Protein AF-A0A2G9C8Y9-F1 (afdb_monomer_lite)

Sequence (86 aa):
MSALDALVKVGTYEEGQVLNIPDDVRDELRLIPGDRVEFLRLAPHEYLIYSKEHPLSLQGMIGKPSRKVTIKDMNRAIRARGGHVR

pLDDT: mean 77.79, std 11.96, range [45.22, 93.75]

Secondary structure (DSSP, 8-state):
--HHHHH-------TT------HHHHHHTT--TT--EEEEEEETTEEEEEESSS----TTTSPPPSS---HHHHHHHHHHHTT---

Foldseek 3Di:
DDPVPVVDDDDDDDVPDDPDDDPVNCVVLVDDPPWDWDWDDPDVVDTDIHTPVDPDCCPCVDPDDPDDADPVNVVVVCVVCVPPDD

Organism: NCBI:txid2917965

Structure (mmCIF, N/CA/C/O backbone):
data_AF-A0A2G9C8Y9-F1
#
_entry.id   AF-A0A2G9C8Y9-F1
#
loop_
_atom_site.group_PDB
_atom_site.id
_atom_site.type_symbol
_atom_site.label_atom_id
_atom_site.label_alt_id
_atom_site.label_comp_id
_atom_site.label_asym_id
_atom_site.label_entity_id
_atom_site.label_seq_id
_atom_site.pdbx_PDB_ins_code
_atom_site.Cartn_x
_atom_site.Cartn_y
_atom_site.Cartn_z
_atom_site.occupancy
_atom_site.B_iso_or_equiv
_atom_site.auth_seq_id
_atom_site.auth_comp_id
_atom_site.auth_asym_id
_atom_site.auth_atom_id
_atom_site.pdbx_PDB_model_num
ATOM 1 N N . MET A 1 1 ? -27.392 -11.566 3.850 1.00 49.47 1 MET A N 1
ATOM 2 C CA . MET A 1 1 ? -25.986 -11.112 3.899 1.00 49.47 1 MET A CA 1
ATOM 3 C C . MET A 1 1 ? -25.624 -10.601 2.520 1.00 49.47 1 MET A C 1
ATOM 5 O O . MET A 1 1 ? -25.894 -11.312 1.556 1.00 49.47 1 MET A O 1
ATOM 9 N N . SER A 1 2 ? -25.150 -9.360 2.414 1.00 70.56 2 SER A N 1
ATOM 10 C CA . SER A 1 2 ? -24.813 -8.734 1.131 1.00 70.56 2 SER A CA 1
ATOM 11 C C . SER A 1 2 ? -23.462 -9.258 0.636 1.00 70.56 2 SER A C 1
ATOM 13 O O . SER A 1 2 ? -22.556 -9.460 1.438 1.00 70.56 2 SER A O 1
ATOM 15 N N . ALA A 1 3 ? -23.294 -9.450 -0.677 1.00 70.75 3 ALA A N 1
ATOM 16 C CA . ALA A 1 3 ? -21.996 -9.800 -1.269 1.00 70.75 3 ALA A CA 1
ATOM 17 C C . ALA A 1 3 ? -20.909 -8.745 -0.973 1.00 70.75 3 ALA A C 1
ATOM 19 O O . ALA A 1 3 ? -19.723 -9.061 -0.960 1.00 70.75 3 ALA A O 1
ATOM 20 N N . LEU A 1 4 ? -21.320 -7.503 -0.693 1.00 66.88 4 LEU A N 1
ATOM 21 C CA . LEU A 1 4 ? -20.427 -6.406 -0.330 1.00 66.88 4 LEU A CA 1
ATOM 22 C C . LEU A 1 4 ? -19.766 -6.620 1.043 1.00 66.88 4 LEU A C 1
ATOM 24 O O . LEU A 1 4 ? -18.594 -6.301 1.208 1.00 66.88 4 LEU A O 1
ATOM 28 N N . ASP A 1 5 ? -20.484 -7.222 1.996 1.00 66.44 5 ASP A N 1
ATOM 29 C CA . ASP A 1 5 ? -19.996 -7.455 3.366 1.00 66.44 5 ASP A CA 1
ATOM 30 C C . ASP A 1 5 ? -18.877 -8.513 3.402 1.00 66.44 5 ASP A C 1
ATOM 32 O O . ASP A 1 5 ? -18.077 -8.564 4.334 1.00 66.44 5 ASP A O 1
ATOM 36 N N . ALA A 1 6 ? -18.811 -9.375 2.381 1.00 67.44 6 ALA A N 1
ATOM 37 C CA . ALA A 1 6 ? -17.724 -10.335 2.221 1.00 67.44 6 ALA A CA 1
ATOM 38 C C . ALA A 1 6 ? -16.438 -9.670 1.704 1.00 67.44 6 ALA A C 1
ATOM 40 O O . ALA A 1 6 ? -15.349 -10.089 2.086 1.00 67.44 6 ALA A O 1
ATOM 41 N N . LEU A 1 7 ? -16.572 -8.637 0.866 1.00 64.31 7 LEU A N 1
ATOM 42 C CA . LEU A 1 7 ? -15.457 -7.949 0.208 1.00 64.31 7 LEU A CA 1
ATOM 43 C C . LEU A 1 7 ? -14.900 -6.780 1.029 1.00 64.31 7 LEU A C 1
ATOM 45 O O . LEU A 1 7 ? -13.741 -6.413 0.861 1.00 64.31 7 LEU A O 1
ATOM 49 N N . VAL A 1 8 ? -15.714 -6.177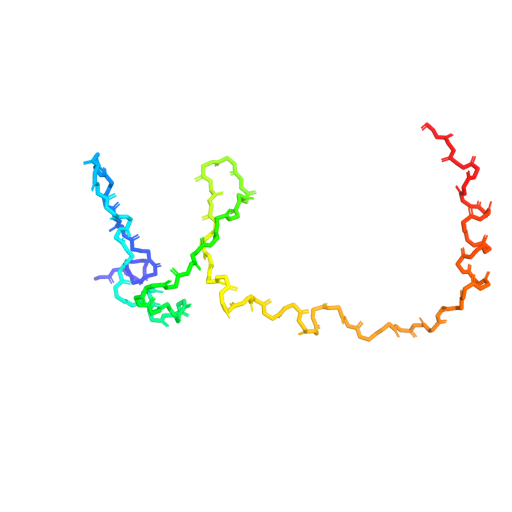 1.899 1.00 67.31 8 VAL A N 1
ATOM 50 C CA . VAL A 1 8 ? -15.326 -5.009 2.694 1.00 67.31 8 VAL A CA 1
ATOM 51 C C . VAL A 1 8 ? -15.244 -5.399 4.160 1.00 67.31 8 VAL A C 1
ATOM 53 O O . VAL A 1 8 ? -16.254 -5.696 4.795 1.00 67.31 8 VAL A O 1
ATOM 56 N N . LYS A 1 9 ? -14.034 -5.365 4.720 1.00 64.94 9 LYS A N 1
ATOM 57 C CA . LYS A 1 9 ? -13.822 -5.569 6.152 1.00 64.94 9 LYS A CA 1
ATOM 58 C C . LYS A 1 9 ? -13.634 -4.236 6.855 1.00 64.94 9 LYS A C 1
ATOM 60 O O . LYS A 1 9 ? -12.814 -3.419 6.444 1.00 64.94 9 LYS A O 1
ATOM 65 N N . VAL A 1 10 ? -14.394 -4.033 7.925 1.00 67.62 10 VAL A N 1
ATOM 66 C CA . VAL A 1 10 ? -14.333 -2.825 8.749 1.00 67.62 10 VAL A CA 1
ATOM 67 C C . VAL A 1 10 ? -13.512 -3.123 9.999 1.00 67.62 10 VAL A C 1
ATOM 69 O O . VAL A 1 10 ? -13.789 -4.089 10.707 1.00 67.62 10 VAL A O 1
ATOM 72 N N . GLY A 1 11 ? -12.514 -2.285 10.267 1.00 67.69 11 GLY A N 1
ATOM 73 C CA . GLY A 1 11 ? -11.767 -2.262 11.522 1.00 67.69 11 GLY A CA 1
ATOM 74 C C . GLY A 1 11 ? -11.950 -0.920 12.228 1.00 67.69 11 GLY A C 1
ATOM 75 O O . GLY A 1 11 ? -12.149 0.105 11.576 1.00 67.69 11 GLY A O 1
ATOM 76 N N . THR A 1 12 ? -11.877 -0.925 13.556 1.00 63.31 12 THR A N 1
ATOM 77 C CA . THR A 1 12 ? -11.846 0.293 14.381 1.00 63.31 12 THR A CA 1
ATOM 78 C C . THR A 1 12 ? -10.395 0.617 14.730 1.00 63.31 12 THR A C 1
ATOM 80 O O . THR A 1 12 ? -9.611 -0.302 14.969 1.00 63.31 12 THR A O 1
ATOM 83 N N . TYR A 1 13 ? -10.038 1.905 14.746 1.00 66.75 13 TYR A N 1
ATOM 84 C CA . TYR A 1 13 ? -8.752 2.371 15.262 1.00 66.75 13 TYR A CA 1
ATOM 85 C C . TYR A 1 13 ? -8.973 3.151 16.564 1.00 66.75 13 TYR A C 1
ATOM 87 O O . TYR A 1 13 ? -9.824 4.037 16.622 1.00 66.75 13 TYR A O 1
ATOM 95 N N . GLU A 1 14 ? -8.188 2.838 17.587 1.00 70.19 14 GLU A N 1
ATOM 96 C CA . GLU A 1 14 ? -8.096 3.580 18.845 1.00 70.19 14 GLU A CA 1
ATOM 97 C C . GLU A 1 14 ? -6.624 3.867 19.174 1.00 70.19 14 GLU A C 1
ATOM 99 O O . GLU A 1 14 ? -5.700 3.282 18.599 1.00 70.19 14 GLU A O 1
ATOM 104 N N . GLU A 1 15 ? -6.381 4.810 20.081 1.00 71.06 15 GLU A N 1
ATOM 105 C CA . GLU A 1 15 ? -5.025 5.170 20.493 1.00 71.06 15 GLU A CA 1
ATOM 106 C C . GLU A 1 15 ? -4.333 3.980 21.180 1.00 71.06 15 GLU A C 1
ATOM 108 O O . GLU A 1 15 ? -4.882 3.350 22.080 1.00 71.06 15 GLU A O 1
ATOM 113 N N . GLY A 1 16 ? -3.127 3.634 20.720 1.00 65.62 16 GLY A N 1
ATOM 114 C CA . GLY A 1 16 ? -2.405 2.441 21.178 1.00 65.62 16 GLY A CA 1
ATOM 115 C C . GLY A 1 16 ? -2.848 1.128 20.520 1.00 65.62 16 GLY A C 1
ATOM 116 O O . GLY A 1 16 ? -2.266 0.081 20.812 1.00 65.62 16 GLY A O 1
ATOM 117 N N . GLN A 1 17 ? -3.827 1.159 19.611 1.00 63.16 17 GLN A N 1
ATOM 118 C CA . GLN A 1 17 ? -4.277 -0.029 18.895 1.00 63.16 17 GLN A CA 1
ATOM 119 C C . GLN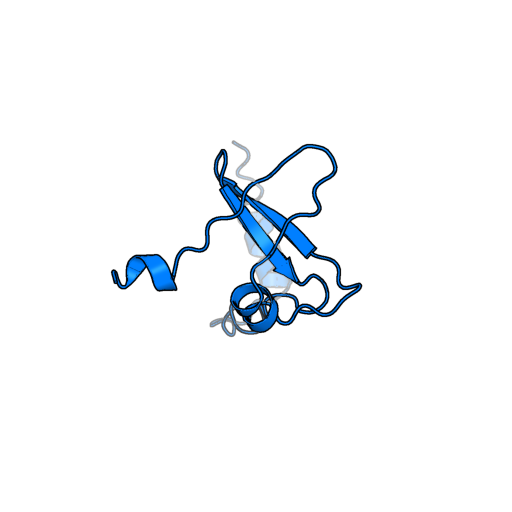 A 1 17 ? -3.378 -0.315 17.684 1.00 63.16 17 GLN A C 1
ATOM 121 O O . GLN A 1 17 ? -3.111 0.548 16.846 1.00 63.16 17 GLN A O 1
ATOM 126 N N . VAL A 1 18 ? -2.908 -1.558 17.585 1.00 65.75 18 VAL A N 1
ATOM 127 C CA . VAL A 1 18 ? -2.235 -2.074 16.387 1.00 65.75 18 VAL A CA 1
ATOM 128 C C . VAL A 1 18 ? -3.292 -2.234 15.296 1.00 65.75 18 VAL A C 1
ATOM 130 O O . VAL A 1 18 ? -4.370 -2.757 15.574 1.00 65.75 18 VAL A O 1
ATOM 133 N N . LEU A 1 19 ? -2.999 -1.782 14.071 1.00 69.81 19 LEU A N 1
ATOM 134 C CA . LEU A 1 19 ? -3.893 -1.908 12.916 1.00 69.81 19 LEU A CA 1
ATOM 135 C C . LEU A 1 19 ? -4.363 -3.367 12.776 1.00 69.81 19 LEU A C 1
ATOM 137 O O . LEU A 1 19 ? -3.586 -4.237 12.384 1.00 69.81 19 LEU A O 1
ATOM 141 N N . ASN A 1 20 ? -5.620 -3.635 13.135 1.00 75.81 20 ASN A N 1
ATOM 142 C CA . ASN A 1 20 ? -6.174 -4.982 13.105 1.00 75.81 20 ASN A CA 1
ATOM 143 C C . ASN A 1 20 ? -6.551 -5.335 11.665 1.00 75.81 20 ASN A C 1
ATOM 145 O O . ASN A 1 20 ? -7.561 -4.859 11.146 1.00 75.81 20 ASN A O 1
ATOM 149 N N . ILE A 1 21 ? -5.713 -6.142 11.020 1.00 79.31 21 ILE A N 1
ATOM 150 C CA . ILE A 1 21 ? -5.996 -6.711 9.705 1.00 79.31 21 ILE A CA 1
ATOM 151 C C . ILE A 1 21 ? -6.743 -8.030 9.942 1.00 79.31 21 ILE A C 1
ATOM 153 O O . ILE A 1 21 ? -6.176 -8.916 10.586 1.00 79.31 21 ILE A O 1
ATOM 157 N N . PRO A 1 22 ? -7.985 -8.172 9.447 1.00 84.81 22 PRO A N 1
ATOM 158 C CA . PRO A 1 22 ? -8.738 -9.420 9.524 1.00 84.81 22 PRO A CA 1
ATOM 159 C C . PRO A 1 22 ? -7.935 -10.618 9.014 1.00 84.81 22 PRO A C 1
ATOM 161 O O . PRO A 1 22 ? -7.135 -10.480 8.087 1.00 84.81 22 PRO A O 1
ATOM 164 N N . ASP A 1 23 ? -8.174 -11.790 9.603 1.00 84.62 23 ASP A N 1
ATOM 165 C CA . ASP A 1 23 ? -7.405 -13.0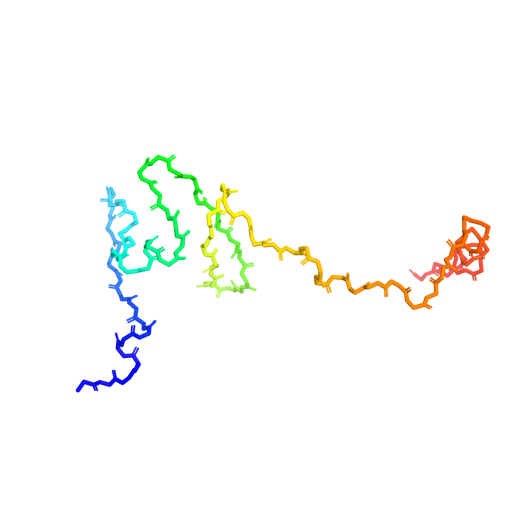03 9.311 1.00 84.62 23 ASP A CA 1
ATOM 166 C C . ASP A 1 23 ? -7.408 -13.358 7.814 1.00 84.62 23 ASP A C 1
ATOM 168 O O . ASP A 1 23 ? -6.357 -13.662 7.260 1.00 84.62 23 ASP A O 1
ATOM 172 N N . ASP A 1 24 ? -8.553 -13.231 7.139 1.00 85.25 24 ASP A N 1
ATOM 173 C CA . ASP A 1 24 ? -8.687 -13.510 5.704 1.00 85.25 24 ASP A CA 1
ATOM 174 C C . ASP A 1 24 ? -7.898 -12.525 4.829 1.00 85.25 24 ASP A C 1
ATOM 176 O O . ASP A 1 24 ? -7.178 -12.936 3.920 1.00 85.25 24 ASP A O 1
ATOM 180 N N . VAL A 1 25 ? -7.952 -11.230 5.147 1.00 85.50 25 VAL A N 1
ATOM 181 C CA . VAL A 1 25 ? -7.148 -10.207 4.457 1.00 85.50 25 VAL A CA 1
ATOM 182 C C . VAL A 1 25 ? -5.651 -10.442 4.689 1.00 85.50 25 VAL A C 1
ATOM 184 O O . VAL A 1 25 ? -4.846 -10.278 3.771 1.00 85.50 25 VAL A O 1
ATOM 187 N N . ARG A 1 26 ? -5.255 -10.850 5.901 1.00 86.19 26 ARG A N 1
ATOM 188 C CA . ARG A 1 26 ? -3.858 -11.170 6.230 1.00 86.19 26 ARG A CA 1
ATOM 189 C C . ARG A 1 26 ? -3.344 -12.352 5.404 1.00 86.19 26 ARG A C 1
ATOM 191 O O . ARG A 1 26 ? -2.227 -12.279 4.886 1.00 86.19 26 ARG A O 1
ATOM 198 N N . ASP A 1 27 ? -4.161 -13.391 5.252 1.00 87.06 27 ASP A N 1
ATOM 199 C CA . ASP A 1 27 ? -3.834 -14.586 4.471 1.00 87.06 27 ASP A CA 1
ATOM 200 C C . ASP A 1 27 ? -3.720 -14.271 2.970 1.00 87.06 27 ASP A C 1
ATOM 202 O O . ASP A 1 27 ? -2.771 -14.709 2.312 1.00 87.06 27 ASP A O 1
ATOM 206 N N . GLU A 1 28 ? -4.626 -13.451 2.425 1.00 86.75 28 GLU A N 1
ATOM 207 C CA . GLU A 1 28 ? -4.564 -13.000 1.026 1.00 86.75 28 GLU A CA 1
ATOM 208 C C . GLU A 1 28 ? -3.318 -12.153 0.735 1.00 86.75 28 GLU A C 1
ATOM 210 O O . GLU A 1 28 ? -2.667 -12.328 -0.301 1.00 86.75 28 GLU A O 1
ATOM 215 N N . LEU A 1 29 ? -2.943 -11.278 1.673 1.00 85.31 29 LEU A N 1
ATOM 216 C CA . LEU A 1 29 ? -1.706 -10.494 1.612 1.00 85.31 29 LEU A CA 1
ATOM 217 C C . LEU A 1 29 ? -0.449 -11.326 1.915 1.00 85.31 29 LEU A C 1
ATOM 219 O O . LEU A 1 29 ? 0.663 -10.817 1.748 1.00 85.31 29 LEU A O 1
ATOM 223 N N . ARG A 1 30 ? -0.616 -12.593 2.324 1.00 85.81 30 ARG A N 1
ATOM 224 C CA . ARG A 1 30 ? 0.449 -13.538 2.695 1.00 85.81 30 ARG A CA 1
ATOM 225 C C . ARG A 1 30 ? 1.364 -13.003 3.792 1.00 85.81 30 ARG A C 1
ATOM 227 O O . ARG A 1 30 ? 2.572 -13.207 3.740 1.00 85.81 30 ARG A O 1
ATOM 234 N N . LEU A 1 31 ? 0.790 -12.295 4.757 1.00 85.62 31 LEU A N 1
ATOM 235 C CA . LEU A 1 31 ? 1.544 -11.717 5.862 1.00 85.62 31 LEU A CA 1
ATOM 236 C C . LEU A 1 31 ? 1.735 -12.748 6.975 1.00 85.62 31 LEU A C 1
ATOM 238 O O . LEU A 1 31 ? 0.771 -13.363 7.437 1.00 85.62 31 LEU A O 1
ATOM 242 N N . ILE A 1 32 ? 2.961 -12.871 7.468 1.00 84.56 32 ILE A N 1
ATOM 243 C CA . ILE A 1 32 ? 3.290 -13.608 8.691 1.00 84.56 32 ILE A CA 1
ATOM 244 C C . ILE A 1 32 ? 3.695 -12.645 9.821 1.00 84.56 32 ILE A C 1
ATOM 246 O O . ILE A 1 32 ? 4.104 -11.509 9.564 1.00 84.56 32 ILE A O 1
ATOM 250 N N . PRO A 1 33 ? 3.584 -13.050 11.104 1.00 85.75 33 PRO A N 1
ATOM 251 C CA . PRO A 1 33 ? 4.034 -12.216 12.213 1.00 85.75 33 PRO A CA 1
ATOM 252 C C . PRO A 1 33 ? 5.501 -11.795 12.057 1.00 85.75 33 PRO A C 1
ATOM 254 O O . PRO A 1 33 ? 6.392 -12.637 11.970 1.00 85.75 33 PRO A O 1
ATOM 257 N N . GLY A 1 34 ? 5.741 -10.483 12.064 1.00 83.94 34 GLY A N 1
ATOM 258 C CA . GLY A 1 34 ? 7.066 -9.890 11.864 1.00 83.94 34 GLY A CA 1
ATOM 259 C C . GLY A 1 34 ? 7.304 -9.312 10.465 1.00 83.94 34 GLY A C 1
ATOM 260 O O . GLY A 1 34 ? 8.274 -8.568 10.301 1.00 83.94 34 GLY A O 1
ATOM 261 N N . ASP A 1 35 ? 6.421 -9.583 9.499 1.00 85.62 35 ASP A N 1
ATOM 262 C CA . ASP A 1 35 ? 6.479 -8.966 8.171 1.00 85.62 35 ASP A CA 1
ATOM 263 C C . ASP A 1 35 ? 6.268 -7.455 8.227 1.00 85.62 35 ASP A C 1
ATOM 265 O O . ASP A 1 35 ? 5.604 -6.911 9.120 1.00 85.62 35 ASP A O 1
ATOM 269 N N . ARG A 1 36 ? 6.829 -6.762 7.235 1.00 82.94 36 ARG A N 1
ATOM 270 C CA . ARG A 1 36 ? 6.683 -5.319 7.098 1.00 82.94 36 ARG A CA 1
ATOM 271 C C . ARG A 1 36 ? 5.644 -5.031 6.027 1.00 82.94 36 ARG A C 1
ATOM 273 O O . ARG A 1 36 ? 5.647 -5.595 4.939 1.00 82.94 36 ARG A O 1
ATOM 280 N N . VAL A 1 37 ? 4.769 -4.084 6.321 1.00 86.56 37 VAL A N 1
ATOM 281 C CA . VAL A 1 37 ? 3.798 -3.579 5.351 1.00 86.56 37 VAL A CA 1
ATOM 282 C C . VAL A 1 37 ? 4.191 -2.181 4.903 1.00 86.56 37 VAL A C 1
ATOM 284 O O . VAL A 1 37 ? 4.700 -1.379 5.690 1.00 86.56 37 VAL A O 1
ATOM 287 N N . GLU A 1 38 ? 3.967 -1.894 3.627 1.00 85.44 38 GLU A N 1
ATOM 288 C CA . GLU A 1 38 ? 4.150 -0.566 3.050 1.00 85.44 38 GLU A CA 1
ATOM 289 C C . GLU A 1 38 ? 2.788 0.053 2.719 1.00 85.44 38 GLU A C 1
ATOM 291 O O . GLU A 1 38 ? 1.857 -0.634 2.293 1.00 85.44 38 GLU A O 1
ATOM 296 N N . PHE A 1 39 ? 2.678 1.366 2.938 1.00 86.75 39 PHE A N 1
ATOM 297 C CA . PHE A 1 39 ? 1.471 2.147 2.685 1.00 86.75 39 PHE A CA 1
ATOM 298 C C . PHE A 1 39 ? 1.693 3.041 1.467 1.00 86.75 39 PHE A C 1
ATOM 300 O O . PHE A 1 39 ? 2.454 4.010 1.525 1.00 86.75 39 PHE A O 1
ATOM 307 N N . LEU A 1 40 ? 1.009 2.739 0.367 1.00 85.62 40 LEU A N 1
ATOM 308 C CA . LEU A 1 40 ? 1.018 3.562 -0.838 1.00 85.62 40 LEU A CA 1
ATOM 309 C C . LEU A 1 40 ? -0.222 4.450 -0.862 1.00 85.62 40 LEU A C 1
ATOM 311 O O . LEU A 1 40 ? -1.345 3.959 -0.896 1.00 85.62 40 LEU A O 1
ATOM 315 N N . ARG A 1 41 ? -0.027 5.768 -0.888 1.00 90.75 41 ARG A N 1
ATOM 316 C CA . ARG A 1 41 ? -1.130 6.718 -1.060 1.00 90.75 41 ARG A CA 1
ATOM 317 C C . ARG A 1 41 ? -1.615 6.698 -2.511 1.00 90.75 41 ARG A C 1
ATOM 319 O O . ARG A 1 41 ? -0.837 7.019 -3.406 1.00 90.75 41 ARG A O 1
ATOM 326 N N . LEU A 1 42 ? -2.890 6.380 -2.729 1.00 91.56 42 LEU A N 1
ATOM 327 C CA . LEU A 1 42 ? -3.523 6.412 -4.056 1.00 91.56 42 LEU A CA 1
ATOM 328 C C . LEU A 1 42 ? -4.262 7.735 -4.297 1.00 91.56 42 LEU A C 1
ATOM 330 O O . LEU A 1 42 ? -4.171 8.310 -5.380 1.00 91.56 42 LEU A O 1
ATOM 334 N N . ALA A 1 43 ? -4.933 8.253 -3.263 1.00 93.12 43 ALA A N 1
ATOM 335 C CA . ALA A 1 43 ? -5.706 9.494 -3.304 1.00 93.12 43 ALA A CA 1
ATOM 336 C C . ALA A 1 43 ? -5.768 10.153 -1.904 1.00 93.12 43 ALA A C 1
ATOM 338 O O . ALA A 1 43 ? -5.184 9.649 -0.935 1.00 93.12 43 ALA A O 1
ATOM 339 N N . PRO A 1 44 ? -6.410 11.325 -1.733 1.00 93.75 44 PRO A N 1
ATOM 340 C CA . PRO A 1 44 ? -6.743 11.833 -0.405 1.00 93.75 44 PRO A CA 1
ATOM 341 C C . PRO A 1 44 ? -7.578 10.811 0.375 1.00 93.75 44 PRO A C 1
ATOM 343 O O . PRO A 1 4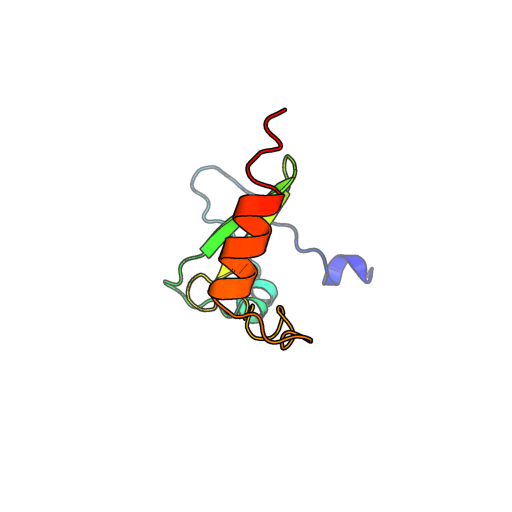4 ? -8.612 10.370 -0.106 1.00 93.75 44 PRO A O 1
ATOM 346 N N . HIS A 1 45 ? -7.120 10.460 1.580 1.00 88.19 45 HIS A N 1
ATOM 347 C CA . HIS A 1 45 ? -7.762 9.479 2.468 1.00 88.19 45 HIS A CA 1
ATOM 348 C C . HIS A 1 45 ? -7.805 8.034 1.940 1.00 88.19 45 HIS A C 1
ATOM 350 O O . HIS A 1 45 ? -8.457 7.194 2.548 1.00 88.19 45 HIS A O 1
ATOM 356 N N . GLU A 1 46 ? -7.068 7.724 0.869 1.00 89.75 46 GLU A N 1
ATOM 357 C CA . GLU A 1 46 ? -7.012 6.386 0.281 1.00 89.75 46 GLU A CA 1
ATOM 358 C C . GLU A 1 46 ? -5.571 5.871 0.256 1.00 89.75 46 GLU A C 1
ATOM 360 O O . GLU A 1 46 ? -4.681 6.467 -0.367 1.00 89.75 46 GLU A O 1
ATOM 365 N N . TYR A 1 47 ? -5.356 4.750 0.941 1.00 88.69 47 TYR A N 1
ATOM 366 C CA . TYR A 1 47 ? -4.072 4.070 1.017 1.00 88.69 47 TYR A CA 1
ATOM 367 C C . TYR A 1 47 ? -4.237 2.596 0.671 1.00 88.69 47 TYR A C 1
ATOM 369 O O . TYR A 1 47 ? -5.161 1.935 1.140 1.00 88.69 47 TYR A O 1
ATOM 377 N N . LEU A 1 48 ? -3.296 2.086 -0.115 1.00 86.19 48 LEU A N 1
ATOM 378 C CA . LEU A 1 48 ? -3.111 0.667 -0.359 1.00 86.19 48 LEU A CA 1
ATOM 379 C C . LEU A 1 48 ? -2.064 0.124 0.614 1.00 86.19 48 LEU A C 1
ATOM 381 O O . LEU A 1 48 ? -1.000 0.725 0.776 1.00 86.19 48 LEU A O 1
ATOM 385 N N . ILE A 1 49 ? -2.359 -1.024 1.216 1.00 85.44 49 ILE A N 1
ATOM 386 C CA . ILE A 1 49 ? -1.427 -1.783 2.053 1.00 85.44 49 ILE A CA 1
ATOM 387 C C . ILE A 1 49 ? -0.937 -2.978 1.241 1.00 85.44 49 ILE A C 1
ATOM 389 O O . ILE A 1 49 ? -1.747 -3.691 0.650 1.00 85.44 49 ILE A O 1
ATOM 393 N N . TYR A 1 50 ? 0.372 -3.214 1.217 1.00 84.62 50 TYR A N 1
ATOM 394 C CA . TYR A 1 50 ? 0.944 -4.419 0.615 1.00 84.62 50 TYR A CA 1
ATOM 395 C C . TYR A 1 50 ? 2.139 -4.934 1.423 1.00 84.62 50 TYR A C 1
ATOM 397 O O . TYR A 1 50 ? 2.786 -4.184 2.158 1.00 84.62 50 TYR A O 1
ATOM 405 N N . SER A 1 51 ? 2.417 -6.232 1.288 1.00 83.31 51 SER A N 1
ATOM 406 C CA . SER A 1 51 ? 3.592 -6.875 1.881 1.00 83.31 51 SER A CA 1
ATOM 407 C C . SER A 1 51 ? 4.866 -6.364 1.207 1.00 83.31 51 SER A C 1
ATOM 409 O O . SER A 1 51 ? 4.988 -6.413 -0.021 1.00 83.31 51 SER A O 1
ATOM 411 N N . LYS A 1 52 ? 5.835 -5.895 1.997 1.00 79.88 52 LYS A N 1
ATOM 412 C CA . LYS A 1 52 ? 7.149 -5.483 1.481 1.00 79.88 52 LYS A CA 1
ATOM 413 C C . LYS A 1 52 ? 7.965 -6.693 1.016 1.00 79.88 52 LYS A C 1
ATOM 415 O O . LYS A 1 52 ? 8.713 -6.611 0.043 1.00 79.88 52 LYS A O 1
ATOM 420 N N . GLU A 1 53 ? 7.816 -7.810 1.711 1.00 79.00 53 GLU A N 1
ATOM 421 C CA . GLU A 1 53 ? 8.535 -9.066 1.501 1.00 79.00 53 GLU A CA 1
ATOM 422 C C . GLU A 1 53 ? 7.971 -9.856 0.308 1.00 79.00 53 GLU A C 1
ATOM 424 O O . GLU A 1 53 ? 8.659 -10.695 -0.284 1.00 79.00 53 GLU A O 1
ATOM 429 N N . HIS A 1 54 ? 6.744 -9.535 -0.106 1.00 68.81 54 HIS A N 1
ATOM 430 C CA . HIS A 1 54 ? 6.090 -10.067 -1.296 1.00 68.81 54 HIS A CA 1
ATOM 431 C C . HIS A 1 54 ? 5.675 -8.925 -2.228 1.00 68.81 54 HIS A C 1
ATOM 433 O O . HIS A 1 54 ? 4.478 -8.673 -2.399 1.00 68.81 54 HIS A O 1
ATOM 439 N N . PRO A 1 55 ? 6.646 -8.219 -2.845 1.00 63.81 55 PRO A N 1
ATOM 440 C CA . PRO A 1 55 ? 6.325 -7.120 -3.736 1.00 63.81 55 PRO A CA 1
ATOM 441 C C . PRO A 1 55 ? 5.418 -7.628 -4.855 1.00 63.81 55 PRO A C 1
ATOM 443 O O . PRO A 1 55 ? 5.629 -8.721 -5.394 1.00 63.81 55 PRO A O 1
ATOM 446 N N . LEU A 1 56 ? 4.420 -6.818 -5.221 1.00 62.38 56 LEU A N 1
ATOM 447 C CA . LEU A 1 56 ? 3.619 -7.071 -6.412 1.00 62.38 56 LEU A CA 1
ATOM 448 C C . LEU A 1 56 ? 4.583 -7.330 -7.569 1.00 62.38 56 LEU A C 1
ATOM 450 O O . LEU A 1 56 ? 5.441 -6.499 -7.878 1.00 62.38 56 LEU A O 1
ATOM 454 N N . SER A 1 57 ? 4.473 -8.508 -8.179 1.00 61.81 57 SER A N 1
ATOM 455 C CA . SER A 1 57 ? 5.288 -8.857 -9.329 1.00 61.81 57 SER A CA 1
ATOM 456 C C . SER A 1 57 ? 4.903 -7.931 -10.482 1.00 61.81 57 SER A C 1
ATOM 458 O O . SER A 1 57 ? 3.998 -8.217 -11.259 1.00 61.81 57 SER A O 1
ATOM 460 N N . LEU A 1 58 ? 5.611 -6.805 -10.614 1.00 63.03 58 LEU A N 1
ATOM 461 C CA . LEU A 1 58 ? 5.574 -5.964 -11.817 1.00 63.03 58 LEU A CA 1
ATOM 462 C C . LEU A 1 58 ? 6.231 -6.684 -13.011 1.00 63.03 58 LEU A C 1
ATOM 464 O O . LEU A 1 58 ? 6.319 -6.154 -14.123 1.00 63.03 58 LEU A O 1
ATOM 468 N N . GLN A 1 59 ? 6.732 -7.897 -12.781 1.00 57.97 59 GLN A N 1
ATOM 469 C CA . GLN A 1 59 ? 7.366 -8.748 -13.763 1.00 57.97 59 GLN A CA 1
ATOM 470 C C . GLN A 1 59 ? 6.342 -9.105 -14.845 1.00 57.97 59 GLN A C 1
ATOM 472 O O . GLN A 1 59 ? 5.331 -9.750 -14.596 1.00 57.97 59 GLN A O 1
ATOM 477 N N . GLY A 1 60 ? 6.600 -8.639 -16.066 1.00 64.31 60 GLY A N 1
ATOM 478 C CA . GLY A 1 60 ? 5.703 -8.837 -17.205 1.00 64.31 60 GLY A CA 1
ATOM 479 C C . GLY A 1 60 ? 4.640 -7.751 -17.401 1.00 64.31 60 GLY A C 1
ATOM 480 O O . GLY A 1 60 ? 4.006 -7.757 -18.453 1.00 64.31 60 GLY A O 1
ATOM 481 N N . MET A 1 61 ? 4.490 -6.780 -16.487 1.00 73.62 61 MET A N 1
ATOM 482 C CA . MET A 1 61 ? 3.623 -5.611 -16.732 1.00 73.62 61 MET A CA 1
ATOM 483 C C . MET A 1 61 ? 4.143 -4.749 -17.885 1.00 73.62 61 MET A C 1
ATOM 485 O O . MET A 1 61 ? 3.370 -4.179 -18.652 1.00 73.62 61 MET A O 1
ATOM 489 N N . ILE A 1 62 ? 5.466 -4.687 -18.045 1.00 71.12 62 ILE A N 1
ATOM 490 C CA . ILE A 1 62 ? 6.089 -4.125 -19.239 1.00 71.12 62 ILE A CA 1
ATOM 491 C C . ILE A 1 62 ? 6.278 -5.270 -20.232 1.00 71.12 62 ILE A C 1
ATOM 493 O O . ILE A 1 62 ? 7.158 -6.119 -20.073 1.00 71.12 62 ILE A O 1
ATOM 497 N N . GLY A 1 63 ? 5.420 -5.299 -21.254 1.00 78.44 63 GLY A N 1
ATOM 498 C CA . GLY A 1 63 ? 5.519 -6.258 -22.349 1.00 78.44 63 GLY A CA 1
ATOM 499 C C . GLY A 1 63 ? 6.864 -6.166 -23.076 1.00 78.44 63 GLY A C 1
ATOM 500 O O . GLY A 1 63 ? 7.561 -5.148 -23.022 1.00 78.44 63 GLY A O 1
ATOM 501 N N . LYS A 1 64 ? 7.238 -7.236 -23.790 1.00 80.06 64 LYS A N 1
ATOM 502 C CA . LYS A 1 64 ? 8.453 -7.220 -24.617 1.00 80.06 64 LYS A CA 1
ATOM 503 C C . LYS A 1 64 ? 8.378 -6.039 -25.594 1.00 80.06 64 LYS A C 1
ATOM 505 O O . LYS A 1 64 ? 7.370 -5.909 -26.292 1.00 80.06 64 LYS A O 1
ATOM 510 N N . PRO A 1 65 ? 9.419 -5.194 -25.677 1.00 79.56 65 PRO A N 1
ATOM 511 C CA . PRO A 1 65 ? 9.398 -4.054 -26.577 1.00 79.56 65 PRO A CA 1
ATOM 512 C C . PRO A 1 65 ? 9.217 -4.538 -28.017 1.00 79.56 65 PRO A C 1
ATOM 514 O O . PRO A 1 65 ? 9.969 -5.386 -28.498 1.00 79.56 65 PRO A O 1
ATOM 517 N N . SER A 1 66 ? 8.226 -3.975 -28.712 1.00 86.50 66 SER A N 1
ATOM 518 C CA . SER A 1 66 ? 7.913 -4.304 -30.110 1.00 86.50 66 SER A CA 1
ATOM 519 C C . SER A 1 66 ? 9.047 -3.940 -31.070 1.00 86.50 66 SER A C 1
ATOM 521 O O . SER A 1 66 ? 9.168 -4.513 -32.150 1.00 86.50 66 SER A O 1
ATOM 523 N N . ARG A 1 67 ? 9.913 -3.003 -30.667 1.00 89.31 67 ARG A N 1
ATOM 524 C CA . ARG A 1 67 ? 11.067 -2.552 -31.439 1.00 89.31 67 ARG A CA 1
ATOM 525 C C . ARG A 1 67 ? 12.311 -2.507 -30.564 1.00 89.31 67 ARG A C 1
ATOM 527 O O . ARG A 1 67 ? 12.321 -1.858 -29.521 1.00 89.31 67 ARG A O 1
ATOM 534 N N . LYS A 1 68 ? 13.392 -3.132 -31.034 1.00 87.25 68 LYS A N 1
ATOM 535 C CA . LYS A 1 68 ? 14.724 -2.954 -30.446 1.00 87.25 68 LYS A CA 1
ATOM 536 C C . LYS A 1 68 ? 15.224 -1.546 -30.767 1.00 87.25 68 LYS A C 1
ATOM 538 O O . LYS A 1 68 ? 15.187 -1.119 -31.920 1.00 87.25 68 LYS A O 1
ATOM 543 N N . VAL A 1 69 ? 15.673 -0.826 -29.747 1.00 90.88 69 VAL A N 1
ATOM 544 C CA . VAL A 1 69 ? 16.207 0.534 -29.871 1.00 90.88 69 VAL A CA 1
ATOM 545 C C . VAL A 1 69 ? 17.679 0.501 -29.488 1.00 90.88 69 VAL A C 1
ATOM 547 O O . VAL A 1 69 ? 18.034 -0.062 -28.455 1.00 90.88 69 VAL A O 1
ATOM 550 N N . THR A 1 70 ? 18.541 1.080 -30.322 1.00 93.75 70 THR A N 1
ATOM 551 C CA . THR A 1 70 ? 19.971 1.198 -30.010 1.00 93.75 70 THR A CA 1
ATOM 552 C C . THR A 1 70 ? 20.263 2.487 -29.242 1.00 93.75 70 THR A C 1
ATOM 554 O O . THR A 1 70 ? 19.524 3.469 -29.343 1.00 93.75 70 THR A O 1
ATOM 557 N N . ILE A 1 71 ? 21.402 2.545 -28.544 1.00 92.69 71 ILE A N 1
ATOM 558 C CA . ILE A 1 71 ? 21.887 3.789 -27.917 1.00 92.69 71 ILE A CA 1
ATOM 559 C C . ILE A 1 71 ? 22.035 4.917 -28.954 1.00 92.69 71 ILE A C 1
ATOM 561 O O . ILE A 1 71 ? 21.750 6.078 -28.665 1.00 92.69 71 ILE A O 1
ATOM 565 N N . LYS A 1 72 ? 22.400 4.586 -30.200 1.00 93.25 72 LYS A N 1
ATOM 566 C CA . LYS A 1 72 ? 22.463 5.553 -31.305 1.00 93.25 72 LYS A CA 1
ATOM 567 C C . LYS A 1 72 ? 21.086 6.139 -31.634 1.00 93.25 72 LYS A C 1
ATOM 569 O O . LYS A 1 72 ? 20.985 7.344 -31.862 1.00 93.25 72 LYS A O 1
ATOM 574 N N . ASP A 1 73 ? 20.036 5.319 -31.638 1.00 92.06 73 ASP A N 1
ATOM 575 C CA . ASP A 1 73 ? 18.656 5.773 -31.858 1.00 92.06 73 ASP A CA 1
ATOM 576 C C . ASP A 1 73 ? 18.155 6.663 -30.725 1.00 92.06 73 ASP A C 1
ATOM 578 O O . ASP A 1 73 ? 17.541 7.698 -30.987 1.00 92.06 73 ASP A O 1
ATOM 582 N N . MET A 1 74 ? 18.471 6.296 -29.484 1.00 88.88 74 MET A N 1
ATOM 583 C CA . MET A 1 74 ? 18.127 7.080 -28.301 1.00 88.88 74 MET A CA 1
ATOM 584 C C . MET A 1 74 ? 18.807 8.452 -28.330 1.00 88.88 74 MET A C 1
ATOM 586 O O . MET A 1 74 ? 18.137 9.478 -28.249 1.00 88.88 74 MET A O 1
ATOM 590 N N . ASN A 1 75 ? 20.120 8.487 -28.563 1.00 91.69 75 ASN A N 1
ATOM 591 C CA . ASN A 1 75 ? 20.875 9.735 -28.653 1.00 91.69 75 ASN A CA 1
ATOM 592 C C . ASN A 1 75 ? 20.412 10.615 -29.822 1.00 91.69 75 ASN A C 1
ATOM 594 O O . ASN A 1 75 ? 20.441 11.840 -29.724 1.00 91.69 75 ASN A O 1
ATOM 598 N N . ARG A 1 76 ? 19.973 10.017 -30.937 1.00 89.25 76 ARG A N 1
ATOM 599 C CA . ARG A 1 76 ? 19.371 10.761 -32.052 1.00 89.25 76 ARG A CA 1
ATOM 600 C C . ARG A 1 76 ? 18.041 11.396 -31.642 1.00 89.25 76 ARG A C 1
ATOM 602 O O . ARG A 1 76 ? 17.838 12.572 -31.923 1.00 89.25 76 ARG A O 1
ATOM 609 N N . ALA A 1 77 ? 17.169 10.653 -30.962 1.00 89.38 77 ALA A N 1
ATOM 610 C CA . ALA A 1 77 ? 15.889 11.168 -30.478 1.00 89.38 77 ALA A CA 1
ATOM 611 C C . ALA A 1 77 ? 16.070 12.279 -29.430 1.00 89.38 77 ALA A C 1
ATOM 613 O O . ALA A 1 77 ? 15.415 13.314 -29.528 1.00 89.38 77 ALA A O 1
ATOM 614 N N . ILE A 1 78 ? 17.006 12.107 -28.490 1.00 86.06 78 ILE A N 1
ATOM 615 C CA . ILE A 1 78 ? 17.359 13.131 -27.495 1.00 86.06 78 ILE A CA 1
ATOM 616 C C . ILE A 1 78 ? 17.874 14.391 -28.186 1.00 86.06 78 ILE A C 1
ATOM 618 O O . ILE A 1 78 ? 17.423 15.471 -27.850 1.00 86.06 78 ILE A O 1
ATOM 622 N N . ARG A 1 79 ? 18.752 14.298 -29.190 1.00 86.88 79 ARG A N 1
ATOM 623 C CA . ARG A 1 79 ? 19.194 15.492 -29.936 1.00 86.88 79 ARG A CA 1
ATOM 624 C C . ARG A 1 79 ? 18.057 16.155 -30.715 1.00 86.88 79 ARG A C 1
ATOM 626 O O . ARG A 1 79 ? 17.973 17.375 -30.739 1.00 86.88 79 ARG A O 1
ATOM 633 N N . ALA A 1 80 ? 17.173 15.361 -31.319 1.00 83.50 80 ALA A N 1
ATOM 634 C CA . ALA A 1 80 ? 16.037 15.866 -32.088 1.00 83.50 80 ALA A CA 1
ATOM 635 C C . ALA A 1 80 ? 14.950 16.524 -31.217 1.00 83.50 80 ALA A C 1
ATOM 637 O O . AL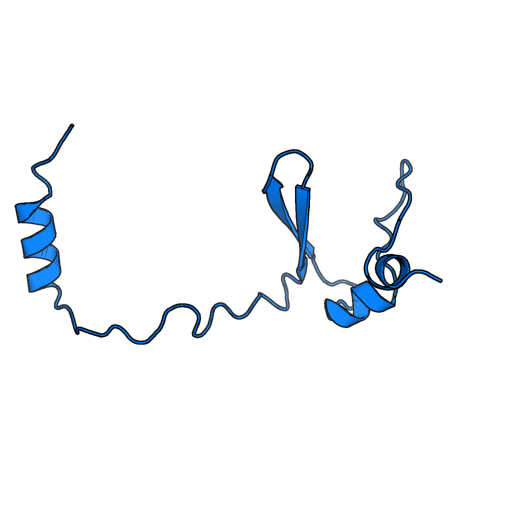A A 1 80 ? 14.197 17.355 -31.712 1.00 83.50 80 ALA A O 1
ATOM 638 N N . ARG A 1 81 ? 14.837 16.139 -29.938 1.00 80.19 81 ARG A N 1
ATOM 639 C CA . ARG A 1 81 ? 13.778 16.602 -29.019 1.00 80.19 81 ARG A CA 1
ATOM 640 C C . ARG A 1 81 ? 14.291 17.447 -27.854 1.00 80.19 81 ARG A C 1
ATOM 642 O O . ARG A 1 81 ? 13.521 18.201 -27.277 1.00 80.19 81 ARG A O 1
ATOM 649 N N . GLY A 1 82 ? 15.576 17.361 -27.534 1.00 63.28 82 GLY A N 1
ATOM 650 C CA . GLY A 1 82 ? 16.247 18.063 -26.437 1.00 63.28 82 GLY A CA 1
ATOM 651 C C . GLY A 1 82 ? 16.450 19.558 -26.682 1.00 63.28 82 GLY A C 1
ATOM 652 O O . GLY A 1 82 ? 16.925 20.250 -25.794 1.00 63.28 82 GLY A O 1
ATOM 653 N N . GLY A 1 83 ? 16.062 20.059 -27.860 1.00 57.94 83 GLY A N 1
ATOM 654 C CA . GLY A 1 83 ? 15.901 21.488 -28.141 1.00 57.94 83 GLY A CA 1
ATOM 655 C C . GLY A 1 83 ? 14.486 22.023 -27.883 1.00 57.94 83 GLY A C 1
ATOM 656 O O . GLY A 1 83 ? 14.240 23.201 -28.118 1.00 57.94 83 GLY A O 1
ATOM 657 N N . HIS A 1 84 ? 13.534 21.200 -27.431 1.00 55.94 84 HIS A N 1
ATOM 658 C CA . HIS A 1 84 ? 12.217 21.676 -26.998 1.00 55.94 84 HIS A CA 1
ATOM 659 C C . HIS A 1 84 ? 12.249 21.986 -25.503 1.00 55.94 84 HIS A C 1
ATOM 661 O O . HIS A 1 84 ? 11.672 21.271 -24.689 1.00 55.94 84 HIS A O 1
ATOM 667 N N . VAL A 1 85 ? 12.953 23.064 -25.163 1.00 48.44 85 VAL A N 1
ATOM 668 C CA . VAL A 1 85 ? 12.689 23.798 -23.927 1.00 48.44 85 VAL A CA 1
ATOM 669 C C . VAL A 1 85 ? 11.426 24.624 -24.185 1.00 48.44 85 VAL A C 1
ATOM 671 O O . VAL A 1 85 ? 11.398 25.439 -25.108 1.00 48.44 85 VAL A O 1
ATOM 674 N N . ARG A 1 86 ? 10.370 24.360 -23.419 1.00 45.22 86 ARG A N 1
ATOM 675 C CA . ARG A 1 86 ? 9.297 25.317 -23.140 1.00 45.22 86 ARG A CA 1
ATOM 676 C C . ARG A 1 86 ? 9.383 25.667 -21.669 1.00 45.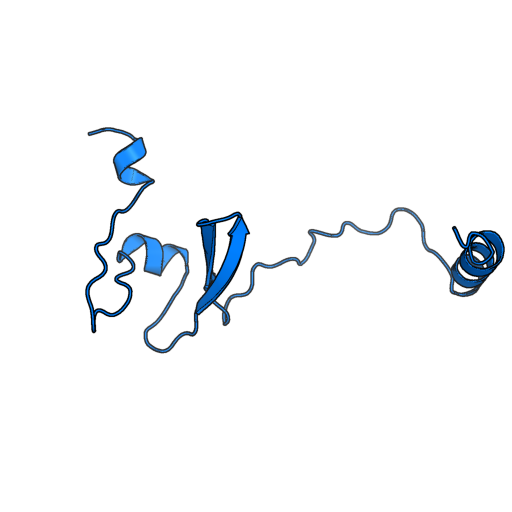22 86 ARG A C 1
ATOM 678 O O . ARG A 1 86 ? 9.660 24.727 -20.892 1.00 45.22 86 ARG A O 1
#

Radius of gyration: 22.0 Å; chains: 1; bounding box: 48×40×53 Å